Protein AF-A0A2W6U1U4-F1 (afdb_monomer)

Sequence (97 aa):
MRVPLSWLREYVDVPADASVDDVFEALVSVGFEEEEVIRPGDELTGPIVVGQVLSREPEEHSNGKTVNWCSVRVVPEGQQQTLTGEGIEPSGVQGIV

Mean predicted aligned error: 5.73 Å

Structure (mmCIF, N/CA/C/O backbone):
data_AF-A0A2W6U1U4-F1
#
_entry.id   AF-A0A2W6U1U4-F1
#
loop_
_atom_site.group_PDB
_atom_site.id
_atom_site.type_symbol
_atom_site.label_atom_id
_atom_site.label_alt_id
_atom_site.label_comp_id
_atom_site.label_asym_id
_atom_site.label_entity_id
_atom_site.label_seq_id
_atom_site.pdbx_PDB_ins_code
_atom_site.Cartn_x
_atom_site.Cartn_y
_atom_site.Cartn_z
_atom_site.occupancy
_atom_site.B_iso_or_equiv
_atom_site.auth_seq_id
_atom_site.auth_comp_id
_atom_site.auth_asym_id
_atom_site.auth_atom_id
_atom_site.pdbx_PDB_model_num
ATOM 1 N N . MET A 1 1 ? 14.242 13.949 -10.720 1.00 86.38 1 MET A N 1
ATOM 2 C CA . MET A 1 1 ? 12.766 13.827 -10.942 1.00 86.38 1 MET A CA 1
ATOM 3 C C . MET A 1 1 ? 12.365 12.385 -10.651 1.00 86.38 1 MET A C 1
ATOM 5 O O . MET A 1 1 ? 13.158 11.512 -10.957 1.00 86.38 1 MET A O 1
ATOM 9 N N . ARG A 1 2 ? 11.192 12.110 -10.060 1.00 90.50 2 ARG A N 1
ATOM 10 C CA . ARG A 1 2 ? 10.757 10.733 -9.739 1.00 90.50 2 ARG A CA 1
ATOM 11 C C . ARG A 1 2 ? 9.526 10.345 -10.552 1.00 90.50 2 ARG A C 1
ATOM 13 O O . ARG A 1 2 ? 8.615 11.157 -10.690 1.00 90.50 2 ARG A O 1
ATOM 20 N N . VAL A 1 3 ? 9.501 9.110 -11.049 1.00 90.88 3 VAL A N 1
ATOM 21 C CA . VAL A 1 3 ? 8.409 8.574 -11.867 1.00 90.88 3 VAL A CA 1
ATOM 22 C C . VAL A 1 3 ? 8.155 7.096 -11.534 1.00 90.88 3 VAL A C 1
ATOM 24 O O . VAL A 1 3 ? 9.114 6.330 -11.459 1.00 90.88 3 VAL A O 1
ATOM 27 N N . PRO A 1 4 ? 6.899 6.659 -11.313 1.00 92.31 4 PRO A N 1
ATOM 28 C CA . PRO A 1 4 ? 6.598 5.238 -11.155 1.00 92.31 4 PRO A CA 1
ATOM 29 C C . PRO A 1 4 ? 6.771 4.491 -12.480 1.00 92.31 4 PRO A C 1
ATOM 31 O O . PRO A 1 4 ? 6.226 4.908 -13.503 1.00 92.31 4 PRO A O 1
ATOM 34 N N . LEU A 1 5 ? 7.452 3.342 -12.459 1.00 90.12 5 LEU A N 1
ATOM 35 C CA . LEU A 1 5 ? 7.623 2.521 -13.662 1.00 90.12 5 LEU A CA 1
ATOM 36 C C . LEU A 1 5 ? 6.278 2.025 -14.223 1.00 90.12 5 LEU A C 1
ATOM 38 O O . LEU A 1 5 ? 6.115 1.940 -15.435 1.00 90.12 5 LEU A O 1
ATOM 42 N N . SER A 1 6 ? 5.297 1.734 -13.361 1.00 91.12 6 SER A N 1
ATOM 43 C CA . SER A 1 6 ? 3.943 1.364 -13.798 1.00 91.12 6 SER A CA 1
ATOM 44 C C . SER A 1 6 ? 3.275 2.476 -14.603 1.00 91.12 6 SER A C 1
ATOM 46 O O . SER A 1 6 ? 2.725 2.199 -15.658 1.00 91.12 6 SER A O 1
ATOM 48 N N . TRP A 1 7 ? 3.388 3.724 -14.144 1.00 93.62 7 TRP A N 1
ATOM 49 C CA . TRP A 1 7 ? 2.836 4.880 -14.845 1.00 93.62 7 TRP A CA 1
ATOM 50 C C . TRP A 1 7 ? 3.570 5.137 -16.161 1.00 93.62 7 TRP A C 1
ATOM 52 O O . TRP A 1 7 ? 2.929 5.371 -17.173 1.00 93.62 7 TRP A O 1
ATOM 62 N N . LEU A 1 8 ? 4.902 5.014 -16.198 1.00 92.69 8 LEU A N 1
ATOM 63 C CA . LEU A 1 8 ? 5.667 5.157 -17.443 1.00 92.69 8 LEU A CA 1
ATOM 64 C C . LEU A 1 8 ? 5.200 4.165 -18.526 1.00 92.69 8 LEU A C 1
ATOM 66 O O . LEU A 1 8 ? 5.032 4.555 -19.681 1.00 92.69 8 LEU A O 1
ATOM 70 N N . ARG A 1 9 ? 4.919 2.911 -18.143 1.00 94.00 9 ARG A N 1
ATOM 71 C CA . ARG A 1 9 ? 4.389 1.865 -19.040 1.00 94.00 9 ARG A CA 1
ATOM 72 C C . ARG A 1 9 ? 3.017 2.184 -19.637 1.00 94.00 9 ARG A C 1
ATOM 74 O O . ARG A 1 9 ? 2.645 1.573 -20.631 1.00 94.00 9 ARG A O 1
ATOM 81 N N . GLU A 1 10 ? 2.265 3.119 -19.060 1.00 95.44 10 GLU A N 1
ATOM 82 C CA . GLU A 1 10 ? 0.993 3.572 -19.636 1.00 95.44 10 GLU A CA 1
ATOM 83 C C . GLU A 1 10 ? 1.197 4.494 -20.851 1.00 95.44 10 GLU A C 1
ATOM 85 O O . GLU A 1 10 ? 0.274 4.662 -21.646 1.00 95.44 10 GLU A O 1
ATOM 90 N N . TYR A 1 11 ? 2.387 5.088 -21.012 1.00 95.31 11 TYR A N 1
ATOM 91 C CA . TYR A 1 11 ? 2.663 6.096 -22.044 1.00 95.31 11 TYR A CA 1
ATOM 92 C C . TYR A 1 11 ? 3.682 5.659 -23.094 1.00 95.31 11 TYR A C 1
ATOM 94 O O . TYR A 1 11 ? 3.686 6.217 -24.192 1.00 95.31 11 TYR A O 1
ATOM 102 N N . VAL A 1 12 ? 4.559 4.706 -22.774 1.00 94.25 12 VAL A N 1
ATOM 103 C CA . VAL A 1 12 ? 5.592 4.216 -23.692 1.00 94.25 12 VAL A CA 1
ATOM 104 C C . VAL A 1 12 ? 5.714 2.698 -23.628 1.00 94.25 12 VAL A C 1
ATOM 106 O O . VAL A 1 12 ? 5.537 2.089 -22.571 1.00 94.25 12 VAL A O 1
ATOM 109 N N . ASP A 1 13 ? 6.064 2.097 -24.763 1.00 93.19 13 ASP A N 1
ATOM 110 C CA . ASP A 1 13 ? 6.283 0.658 -24.878 1.00 93.19 13 ASP A CA 1
ATOM 111 C C . ASP A 1 13 ? 7.588 0.260 -24.171 1.00 93.19 13 ASP A C 1
ATOM 113 O O . ASP A 1 13 ? 8.680 0.339 -24.735 1.00 93.19 13 ASP A O 1
ATOM 117 N N . VAL A 1 14 ? 7.475 -0.174 -22.916 1.00 93.75 14 VAL A N 1
ATOM 118 C CA . VAL A 1 14 ? 8.567 -0.819 -22.173 1.00 93.75 14 VAL A CA 1
ATOM 119 C C . VAL A 1 14 ? 8.360 -2.335 -22.238 1.00 93.75 14 VAL A C 1
ATOM 121 O O . VAL A 1 14 ? 7.250 -2.789 -21.938 1.00 93.75 14 VAL A O 1
ATOM 124 N N . PRO A 1 15 ? 9.389 -3.139 -22.567 1.00 92.75 15 PRO A N 1
ATOM 125 C CA . PRO A 1 15 ? 9.279 -4.595 -22.526 1.00 92.75 15 PRO A CA 1
ATOM 126 C C . PRO A 1 15 ? 8.752 -5.097 -21.172 1.00 92.75 15 PRO A C 1
ATOM 128 O O . PRO A 1 15 ? 9.080 -4.556 -20.112 1.00 92.75 15 PRO A O 1
ATOM 131 N N . ALA A 1 16 ? 7.904 -6.129 -21.201 1.00 89.12 16 ALA A N 1
ATOM 132 C CA . ALA A 1 16 ? 7.235 -6.640 -20.001 1.00 89.12 16 ALA A CA 1
ATOM 133 C C . ALA A 1 16 ? 8.215 -7.260 -18.989 1.00 89.12 16 ALA A C 1
ATOM 135 O O . ALA A 1 16 ? 7.961 -7.240 -17.786 1.00 89.12 16 ALA A O 1
ATOM 136 N N . ASP A 1 17 ? 9.324 -7.794 -19.488 1.00 92.00 17 ASP A N 1
ATOM 137 C CA . ASP A 1 17 ? 10.420 -8.408 -18.747 1.00 92.00 17 ASP A CA 1
ATOM 138 C C . ASP A 1 17 ? 11.552 -7.431 -18.400 1.00 92.00 17 ASP A C 1
ATOM 140 O O . ASP 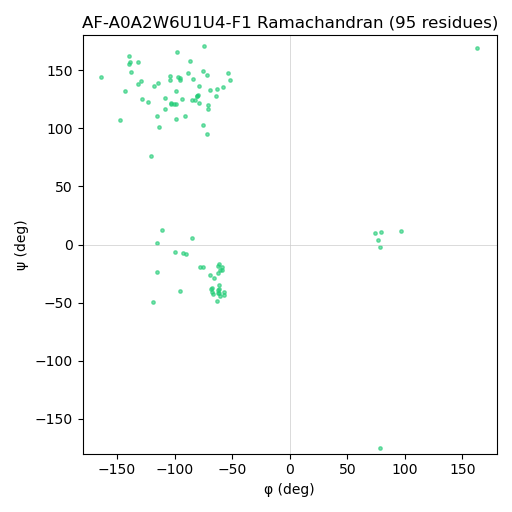A 1 17 ? 12.433 -7.797 -17.625 1.00 92.00 17 ASP A O 1
ATOM 144 N N . ALA A 1 18 ? 11.513 -6.192 -18.907 1.00 93.31 18 ALA A N 1
ATOM 145 C CA . ALA A 1 18 ? 12.511 -5.186 -18.562 1.00 93.31 18 ALA A CA 1
ATOM 146 C C . ALA A 1 18 ? 12.449 -4.848 -17.067 1.00 93.31 18 ALA A C 1
ATOM 148 O O . ALA A 1 18 ? 11.395 -4.494 -16.511 1.00 93.31 18 ALA A O 1
ATOM 149 N N . SER A 1 19 ? 13.610 -4.937 -16.428 1.00 90.50 19 SER A N 1
ATOM 150 C CA . SER A 1 19 ? 13.835 -4.515 -15.056 1.00 90.50 19 SER A CA 1
ATOM 151 C C . SER A 1 19 ? 13.889 -2.986 -14.950 1.00 90.50 19 SER A C 1
ATOM 153 O O . SER A 1 19 ? 13.905 -2.261 -15.945 1.00 90.50 19 SER A O 1
ATOM 155 N N . VAL A 1 20 ? 13.897 -2.472 -13.715 1.00 90.50 20 VAL A N 1
ATOM 156 C CA . VAL A 1 20 ? 14.103 -1.032 -13.478 1.00 90.50 20 VAL A CA 1
ATOM 157 C C . VAL A 1 20 ? 15.478 -0.597 -13.990 1.00 90.50 20 VAL A C 1
ATOM 159 O O . VAL A 1 20 ? 15.581 0.478 -14.574 1.00 90.50 20 VAL A O 1
ATOM 162 N N . ASP A 1 21 ? 16.491 -1.446 -13.818 1.00 90.12 21 ASP A N 1
ATOM 163 C CA . ASP A 1 21 ? 17.877 -1.141 -14.172 1.00 90.12 21 ASP A CA 1
ATOM 164 C C . ASP A 1 21 ? 18.044 -1.042 -15.701 1.00 90.12 21 ASP A C 1
ATOM 166 O O . ASP A 1 21 ? 18.689 -0.115 -16.182 1.00 90.12 21 ASP A O 1
ATOM 170 N N . ASP A 1 22 ? 17.355 -1.896 -16.473 1.00 92.88 22 ASP A N 1
ATOM 171 C CA . ASP A 1 22 ? 17.342 -1.825 -17.948 1.00 92.88 22 ASP A CA 1
ATOM 172 C C . ASP A 1 22 ? 16.750 -0.497 -18.455 1.00 92.88 22 ASP A C 1
ATOM 174 O O . ASP A 1 22 ? 17.244 0.121 -19.402 1.00 92.88 22 ASP A O 1
ATOM 178 N N . VAL A 1 23 ? 15.667 -0.034 -17.818 1.00 92.50 23 VAL A N 1
ATOM 179 C CA . VAL A 1 23 ? 15.030 1.250 -18.158 1.00 92.50 23 VAL A CA 1
ATOM 180 C C . VAL A 1 23 ? 15.946 2.417 -17.796 1.00 92.50 23 VAL A C 1
ATOM 182 O O . VAL A 1 23 ? 16.010 3.406 -18.527 1.00 92.50 23 VAL A O 1
ATOM 185 N N . PHE A 1 24 ? 16.667 2.298 -16.685 1.00 91.75 24 PHE A N 1
ATOM 186 C CA . PHE A 1 24 ? 17.644 3.282 -16.243 1.00 91.75 24 PHE A CA 1
ATOM 187 C C . PHE A 1 24 ? 18.797 3.417 -17.237 1.00 91.75 24 PHE A C 1
ATOM 189 O O . PHE A 1 24 ? 19.075 4.527 -17.690 1.00 91.75 24 PHE A O 1
ATOM 196 N N . GLU A 1 25 ? 19.388 2.300 -17.666 1.00 93.06 25 GLU A N 1
ATOM 197 C CA . GLU A 1 25 ? 20.458 2.288 -18.667 1.00 93.06 25 GLU A CA 1
ATOM 198 C C . GLU A 1 25 ? 20.012 2.968 -19.973 1.00 93.06 25 GLU A C 1
ATOM 200 O O . GLU A 1 25 ? 20.729 3.806 -20.529 1.00 93.06 25 GLU A O 1
ATOM 205 N N . ALA A 1 26 ? 18.787 2.685 -20.431 1.00 93.50 26 ALA A N 1
ATOM 206 C CA . ALA A 1 26 ? 18.223 3.314 -21.622 1.00 93.50 26 ALA A CA 1
ATOM 207 C C . ALA A 1 26 ? 18.066 4.839 -21.470 1.00 93.50 26 ALA A C 1
ATOM 209 O O . ALA A 1 26 ? 18.395 5.587 -22.394 1.00 93.50 26 ALA A O 1
ATOM 210 N N . LEU A 1 27 ? 17.604 5.318 -20.312 1.00 92.88 27 LEU A N 1
ATOM 211 C CA . LEU A 1 27 ? 17.460 6.748 -20.021 1.00 92.88 27 LEU A CA 1
ATOM 212 C C . LEU A 1 27 ? 18.821 7.462 -19.943 1.00 92.88 27 LEU A C 1
ATOM 214 O O . LEU A 1 27 ? 18.990 8.528 -20.545 1.00 92.88 27 LEU A O 1
ATOM 218 N N . VAL A 1 28 ? 19.810 6.844 -19.295 1.00 94.31 28 VAL A N 1
ATOM 219 C CA . VAL A 1 28 ? 21.188 7.358 -19.215 1.00 94.31 28 VAL A CA 1
ATOM 220 C C . VAL A 1 28 ? 21.823 7.448 -20.600 1.00 94.31 28 VAL A C 1
ATOM 222 O O . VAL A 1 28 ? 22.465 8.452 -20.914 1.00 94.31 28 VAL A O 1
ATOM 225 N N . SER A 1 29 ? 21.577 6.465 -21.474 1.00 95.38 29 SER A N 1
ATOM 226 C CA . SER A 1 29 ? 22.120 6.449 -22.841 1.00 95.38 29 SER A CA 1
ATOM 227 C C . SER A 1 29 ? 21.714 7.663 -23.692 1.00 95.38 29 SER A C 1
ATOM 229 O O . SER A 1 29 ? 22.416 8.012 -24.643 1.00 95.38 29 SER A O 1
ATOM 231 N N . VAL A 1 30 ? 20.613 8.337 -23.336 1.00 95.75 30 VAL A N 1
ATOM 232 C CA . VAL A 1 30 ? 20.111 9.540 -24.020 1.00 95.75 30 VAL A CA 1
ATOM 233 C C . VAL A 1 30 ? 20.245 10.819 -23.180 1.00 95.75 30 VAL A C 1
ATOM 235 O O . VAL A 1 30 ? 19.711 11.860 -23.559 1.00 95.75 30 VAL A O 1
ATOM 238 N N . GLY A 1 31 ? 20.997 10.768 -22.075 1.00 95.38 31 GLY A N 1
ATOM 239 C CA . GLY A 1 31 ? 21.389 11.938 -21.283 1.00 95.38 31 GLY A CA 1
ATOM 240 C C . GLY A 1 31 ? 20.519 12.243 -20.061 1.00 95.38 31 GLY A C 1
ATOM 241 O O . GLY A 1 31 ? 20.663 13.323 -19.490 1.00 95.38 31 GLY A O 1
ATOM 242 N N . PHE A 1 32 ? 19.630 11.335 -19.645 1.00 93.06 32 PHE A N 1
ATOM 243 C CA . PHE A 1 32 ? 18.936 11.453 -18.359 1.00 93.06 32 PHE A CA 1
ATOM 244 C C . PHE A 1 32 ? 19.734 10.737 -17.272 1.00 93.06 32 PHE A C 1
ATOM 246 O O . PHE A 1 32 ? 19.824 9.515 -17.270 1.00 93.06 32 PHE A O 1
ATOM 253 N N . GLU A 1 33 ? 20.310 11.500 -16.348 1.00 88.88 33 GLU A N 1
ATOM 254 C CA . GLU A 1 33 ? 21.123 10.951 -15.262 1.00 88.88 33 GLU A CA 1
ATOM 255 C C . GLU A 1 33 ? 20.284 10.213 -14.212 1.00 88.88 33 GLU A C 1
ATOM 257 O O 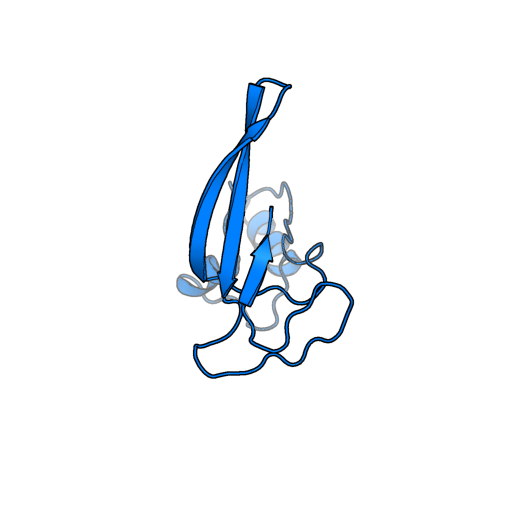. GLU A 1 33 ? 19.151 10.593 -13.896 1.00 88.88 33 GLU A O 1
ATOM 262 N N . GLU A 1 34 ? 20.882 9.164 -13.653 1.00 80.88 34 GLU A N 1
ATOM 263 C CA . GLU A 1 34 ? 20.330 8.415 -12.537 1.00 80.88 34 GLU A CA 1
ATOM 264 C C . GLU A 1 34 ? 20.647 9.048 -11.180 1.00 80.88 34 GLU A C 1
ATOM 266 O O . GLU A 1 34 ? 21.758 9.511 -10.935 1.00 80.88 34 GLU A O 1
ATOM 271 N N . GLU A 1 35 ? 19.679 8.996 -10.264 1.00 85.38 35 GLU A N 1
ATOM 272 C CA . GLU A 1 35 ? 19.898 9.355 -8.857 1.00 85.38 35 GLU A CA 1
ATOM 273 C C . GLU A 1 35 ? 19.632 8.169 -7.920 1.00 85.38 35 GLU A C 1
ATOM 275 O O . GLU A 1 35 ? 20.445 7.875 -7.049 1.00 85.38 35 GLU A O 1
ATOM 280 N N . GLU A 1 36 ? 18.486 7.492 -8.063 1.00 90.31 36 GLU A N 1
ATOM 281 C CA . GLU A 1 36 ? 18.054 6.468 -7.106 1.00 90.31 36 GLU A CA 1
ATOM 282 C C . GLU A 1 36 ? 16.938 5.580 -7.679 1.00 90.31 36 GLU A C 1
ATOM 284 O O . GLU A 1 36 ? 16.021 6.069 -8.347 1.00 90.31 36 GLU A O 1
ATOM 289 N N . VAL A 1 37 ? 16.963 4.288 -7.331 1.00 90.12 37 VAL A N 1
ATOM 290 C CA . VAL A 1 37 ? 15.828 3.367 -7.489 1.00 90.12 37 VAL A CA 1
ATOM 291 C C . VAL A 1 37 ? 15.178 3.143 -6.128 1.00 90.12 37 VAL A C 1
ATOM 293 O O . VAL A 1 37 ? 15.812 2.651 -5.199 1.00 90.12 37 VAL A O 1
ATOM 296 N N . ILE A 1 38 ? 13.888 3.461 -6.022 1.00 90.62 38 ILE A N 1
ATOM 297 C CA . ILE A 1 38 ? 13.130 3.344 -4.773 1.00 90.62 38 ILE A CA 1
ATOM 298 C C . ILE A 1 38 ? 12.166 2.168 -4.893 1.00 90.62 38 ILE A C 1
ATOM 300 O O . ILE A 1 38 ? 11.348 2.126 -5.815 1.00 90.62 38 ILE A O 1
ATOM 304 N N . ARG A 1 39 ? 12.230 1.238 -3.936 1.00 90.44 39 ARG A N 1
ATOM 305 C CA . ARG A 1 39 ? 11.370 0.046 -3.864 1.00 90.44 39 ARG A CA 1
ATOM 306 C C . ARG A 1 39 ? 10.573 0.043 -2.553 1.00 90.44 39 ARG A C 1
ATOM 308 O O . ARG A 1 39 ? 10.899 -0.706 -1.639 1.00 90.44 39 ARG A O 1
ATOM 315 N N . PRO A 1 40 ? 9.511 0.866 -2.432 1.00 88.38 40 PRO A N 1
ATOM 316 C CA . PRO A 1 40 ? 8.798 1.036 -1.162 1.00 88.38 40 PRO A CA 1
ATOM 317 C C . PRO A 1 40 ? 8.171 -0.252 -0.616 1.00 88.38 40 PRO A C 1
ATOM 319 O O . PRO A 1 40 ? 7.865 -0.328 0.566 1.00 88.38 40 PRO A O 1
ATOM 322 N N . GLY A 1 41 ? 7.936 -1.244 -1.482 1.00 89.12 41 GLY A N 1
ATOM 323 C CA . GLY A 1 41 ? 7.341 -2.523 -1.105 1.00 89.12 41 GLY A CA 1
ATOM 324 C C . GLY A 1 41 ? 8.304 -3.499 -0.430 1.00 89.12 41 GLY A C 1
ATOM 325 O O . GLY A 1 41 ? 7.829 -4.406 0.242 1.00 89.12 41 GLY A O 1
ATOM 326 N N . ASP A 1 42 ? 9.620 -3.324 -0.571 1.00 91.94 42 ASP A N 1
ATOM 327 C CA . ASP A 1 42 ? 10.603 -4.316 -0.106 1.00 91.94 42 ASP A CA 1
ATOM 328 C C . ASP A 1 42 ? 10.663 -4.401 1.428 1.00 91.94 42 ASP A C 1
ATOM 330 O O . ASP A 1 42 ? 10.986 -5.445 1.992 1.00 91.94 42 ASP A O 1
ATOM 334 N N . GLU A 1 43 ? 10.308 -3.312 2.112 1.00 92.12 43 GLU A N 1
ATOM 335 C CA . GLU A 1 43 ? 10.260 -3.236 3.577 1.00 92.12 43 GLU A CA 1
ATOM 336 C C . GLU A 1 43 ? 8.885 -3.622 4.152 1.00 92.12 43 GLU A C 1
ATOM 338 O O . GLU A 1 43 ? 8.722 -3.750 5.369 1.00 92.12 43 GLU A O 1
ATOM 343 N N . LEU A 1 44 ? 7.876 -3.814 3.297 1.00 93.81 44 LEU A N 1
ATOM 344 C CA . LEU A 1 44 ? 6.525 -4.153 3.725 1.00 93.81 44 LEU A CA 1
ATOM 345 C C . LEU A 1 44 ? 6.434 -5.638 4.081 1.00 93.81 44 LEU A C 1
ATOM 347 O O . LEU A 1 44 ? 6.681 -6.518 3.258 1.00 93.81 44 LEU A O 1
ATOM 351 N N . THR A 1 45 ? 6.037 -5.926 5.320 1.00 90.88 45 THR A N 1
ATOM 352 C CA . THR A 1 45 ? 5.938 -7.294 5.842 1.00 90.88 45 THR A CA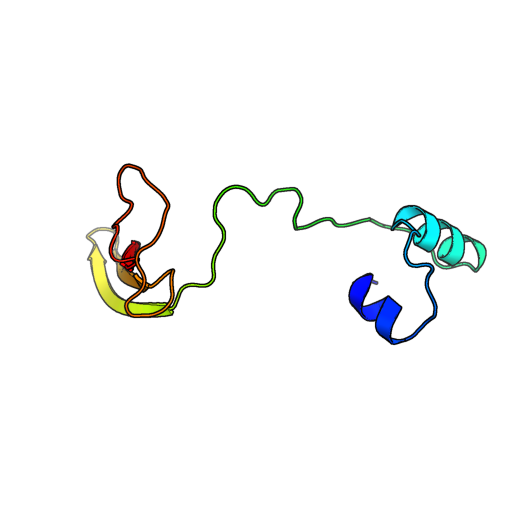 1
ATOM 353 C C . THR A 1 45 ? 4.603 -7.542 6.537 1.00 90.88 45 THR A C 1
ATOM 355 O O . THR A 1 45 ? 3.937 -6.621 7.008 1.00 90.88 45 THR A O 1
ATOM 358 N N . GLY A 1 46 ? 4.217 -8.817 6.611 1.00 87.50 46 GLY A N 1
ATOM 359 C CA . GLY A 1 46 ? 2.976 -9.245 7.251 1.00 87.50 46 GLY A CA 1
ATOM 360 C C . GLY A 1 46 ? 1.721 -9.038 6.391 1.00 87.50 46 GLY A C 1
ATOM 361 O O . GLY A 1 46 ? 1.802 -8.678 5.215 1.00 87.50 46 GLY A O 1
ATOM 362 N N . PRO A 1 47 ? 0.537 -9.322 6.957 1.00 85.00 47 PRO A N 1
ATOM 363 C CA . PRO A 1 47 ? -0.732 -9.118 6.277 1.00 85.00 47 PRO A CA 1
ATOM 364 C C . PRO A 1 47 ? -1.079 -7.626 6.251 1.00 85.00 47 PRO A C 1
ATOM 366 O O . PRO A 1 47 ? -1.529 -7.060 7.245 1.00 85.00 47 PRO A O 1
ATOM 369 N N . ILE A 1 48 ? -0.873 -6.993 5.098 1.00 89.62 48 ILE A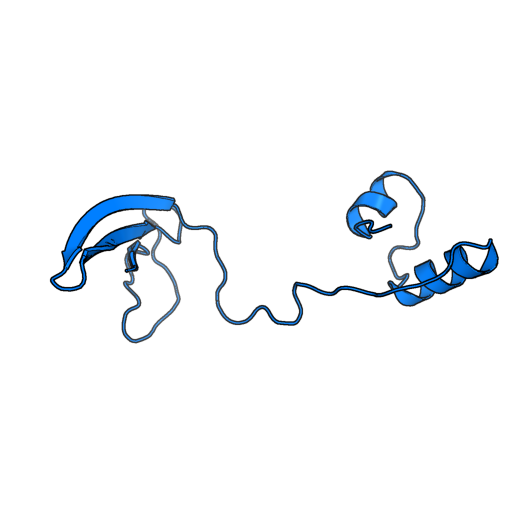 N 1
ATOM 370 C CA . ILE A 1 48 ? -1.220 -5.588 4.875 1.00 89.62 48 ILE A CA 1
ATOM 371 C C . ILE A 1 48 ? -2.532 -5.534 4.110 1.00 89.62 48 ILE A C 1
ATOM 373 O O . ILE A 1 48 ? -2.657 -6.063 3.006 1.00 89.62 48 ILE A O 1
ATOM 377 N N . VAL A 1 49 ? -3.516 -4.883 4.716 1.00 91.38 49 VAL A N 1
ATOM 378 C CA . VAL A 1 49 ? -4.869 -4.764 4.181 1.00 91.38 49 VAL A CA 1
ATOM 379 C C . VAL A 1 49 ? -5.389 -3.352 4.393 1.00 91.38 49 VAL A C 1
ATOM 381 O O . VAL A 1 49 ? -4.932 -2.622 5.273 1.00 91.38 49 VAL A O 1
ATOM 384 N N . VAL A 1 50 ? -6.364 -2.961 3.580 1.00 93.44 50 VAL A N 1
ATOM 385 C CA . VAL A 1 50 ? -7.080 -1.700 3.773 1.00 93.44 50 VAL A CA 1
ATOM 386 C C . VAL A 1 50 ? -8.131 -1.898 4.862 1.00 93.44 50 VAL A C 1
ATOM 388 O O . VAL A 1 50 ? -8.931 -2.830 4.793 1.00 93.44 50 VAL A O 1
ATOM 391 N N . GLY A 1 51 ? -8.131 -1.012 5.859 1.00 94.06 51 GLY A N 1
ATOM 392 C CA . GLY A 1 51 ? -9.090 -1.024 6.959 1.00 94.06 51 GLY A CA 1
ATOM 393 C C . GLY A 1 51 ? -10.166 0.056 6.833 1.00 94.06 51 GLY A C 1
ATOM 394 O O . GLY A 1 51 ? -9.893 1.171 6.391 1.00 94.06 51 GLY A O 1
ATOM 395 N N . GLN A 1 52 ? -11.384 -0.254 7.274 1.00 96.25 52 GLN A N 1
ATOM 396 C CA . GLN A 1 52 ? -12.469 0.709 7.458 1.00 96.25 52 GLN A CA 1
ATOM 397 C C . GLN A 1 52 ? -12.625 1.033 8.946 1.00 96.25 52 GLN A C 1
ATOM 399 O O . GLN A 1 52 ? -12.926 0.149 9.748 1.00 96.25 52 GLN A O 1
ATOM 404 N N . VAL A 1 53 ? -12.480 2.307 9.313 1.00 97.19 53 VAL A N 1
ATOM 405 C CA . VAL A 1 53 ? -12.744 2.774 10.681 1.00 97.19 53 VAL A CA 1
ATOM 406 C C . VAL A 1 53 ? -14.251 2.737 10.947 1.00 97.19 53 VAL A C 1
ATOM 408 O O . VAL A 1 53 ? -15.021 3.388 10.243 1.00 97.19 53 VAL A O 1
ATOM 411 N N . LEU A 1 54 ? -14.665 1.966 11.952 1.00 97.25 54 LEU A N 1
ATOM 412 C CA . LEU A 1 54 ? -16.058 1.835 12.387 1.00 97.25 54 LEU A CA 1
ATOM 413 C C . LEU A 1 54 ? -16.383 2.773 13.549 1.00 97.25 54 LEU A C 1
ATOM 415 O O . LEU A 1 54 ? -17.456 3.369 13.580 1.00 97.25 54 LEU A O 1
ATOM 419 N N . SER A 1 55 ? -15.451 2.914 14.492 1.00 97.88 55 SER A N 1
ATOM 420 C CA . SER A 1 55 ? -15.557 3.842 15.617 1.00 97.88 55 SER A CA 1
ATOM 421 C C . SER A 1 55 ? -14.217 4.510 15.896 1.00 97.88 55 SER A C 1
ATOM 423 O O . SER A 1 55 ? -13.160 3.982 15.542 1.00 97.88 55 SER A O 1
ATOM 425 N N . ARG A 1 56 ? -14.288 5.691 16.513 1.00 97.88 56 ARG A N 1
ATOM 426 C CA . ARG A 1 56 ? -13.147 6.490 16.955 1.00 97.88 56 ARG A CA 1
ATOM 427 C C . ARG A 1 56 ? -13.550 7.238 18.221 1.00 97.88 56 ARG A C 1
ATOM 429 O O . ARG A 1 56 ? -14.321 8.195 18.148 1.00 97.88 56 ARG A O 1
ATOM 436 N N . GLU A 1 57 ? -13.021 6.810 19.355 1.00 97.94 57 GLU A N 1
ATOM 437 C CA . GLU A 1 57 ? -13.366 7.333 20.676 1.00 97.94 57 GLU A CA 1
ATOM 438 C C . GLU A 1 57 ? -12.140 8.016 21.305 1.00 97.94 57 GLU A C 1
ATOM 440 O O . GLU A 1 57 ? -11.152 7.343 21.606 1.00 97.94 57 GLU A O 1
ATOM 445 N N . PRO A 1 58 ? -12.147 9.355 21.451 1.00 97.50 58 PRO A N 1
ATOM 446 C CA . PRO A 1 58 ? -11.026 10.083 22.034 1.00 97.50 58 PRO A CA 1
ATOM 447 C C . PRO A 1 58 ? -11.022 9.998 23.569 1.00 97.50 58 PRO A C 1
ATOM 449 O O . PRO A 1 58 ? -12.047 10.229 24.207 1.00 97.50 58 PRO A O 1
ATOM 452 N N . GLU A 1 59 ? -9.849 9.768 24.159 1.00 97.19 59 GLU A N 1
ATOM 453 C CA . GLU A 1 59 ? -9.616 9.781 25.608 1.00 97.19 59 GLU A CA 1
ATOM 454 C C . GLU A 1 59 ? -8.428 10.691 25.952 1.00 97.19 59 GLU A C 1
ATOM 456 O O . GLU A 1 59 ? -7.330 10.531 25.413 1.00 97.19 59 GLU A O 1
ATOM 461 N N . GLU A 1 60 ? -8.639 11.667 26.840 1.00 97.44 60 GLU A N 1
ATOM 462 C CA . GLU A 1 60 ? -7.566 12.526 27.350 1.00 97.44 60 GLU A CA 1
ATOM 463 C C . GLU A 1 60 ? -6.845 11.863 28.526 1.00 97.44 60 GLU A C 1
ATOM 465 O O . GLU A 1 60 ? -7.451 11.535 29.546 1.00 97.44 60 GLU A O 1
ATOM 470 N N . HIS A 1 61 ? -5.525 11.720 28.412 1.00 95.44 61 HIS A N 1
ATOM 471 C CA . HIS A 1 61 ? -4.691 11.173 29.477 1.00 95.44 61 HIS A CA 1
ATOM 472 C C . HIS A 1 61 ? -4.014 12.267 30.310 1.00 95.44 61 HIS A C 1
ATOM 474 O O . HIS A 1 61 ? -3.890 13.424 29.911 1.00 95.44 61 HIS A O 1
ATOM 480 N N . SER A 1 62 ? -3.489 11.876 31.473 1.00 95.12 62 SER A N 1
ATOM 481 C CA . SER A 1 62 ? -2.827 12.770 32.439 1.00 95.12 62 SER A CA 1
ATOM 482 C C . SER A 1 62 ? -1.613 13.532 31.889 1.00 95.12 62 SER A C 1
ATOM 484 O O . SER A 1 62 ? -1.220 14.5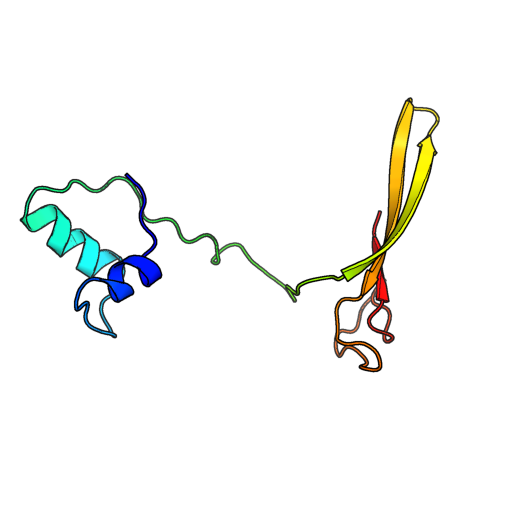47 32.458 1.00 95.12 62 SER A O 1
ATOM 486 N N . ASN A 1 63 ? -1.023 13.073 30.782 1.00 94.75 63 ASN A N 1
ATOM 487 C CA . ASN A 1 63 ? 0.062 13.754 30.072 1.00 94.75 63 ASN A CA 1
ATOM 488 C C . ASN A 1 63 ? -0.429 14.824 29.073 1.00 94.75 63 ASN A C 1
ATOM 490 O O . ASN A 1 63 ? 0.383 15.365 28.323 1.00 94.75 63 ASN A O 1
ATOM 494 N N . GLY A 1 64 ? -1.737 15.097 29.030 1.00 95.12 64 GLY A N 1
ATOM 495 C CA . GLY A 1 64 ? -2.362 16.056 28.120 1.00 95.12 64 GLY A CA 1
ATOM 496 C C . GLY A 1 64 ? -2.457 15.581 26.669 1.00 95.12 64 GLY A C 1
ATOM 497 O O . GLY A 1 64 ? -2.770 16.385 25.794 1.00 95.12 64 GLY A O 1
ATOM 498 N N . LYS A 1 65 ? -2.164 14.305 26.383 1.00 96.62 65 LYS A N 1
ATOM 499 C CA . LYS A 1 65 ? -2.328 13.718 25.048 1.00 96.62 65 LYS A CA 1
ATOM 500 C C . LYS A 1 65 ? -3.676 13.014 24.941 1.00 96.62 65 LYS A C 1
ATOM 502 O O . LYS A 1 65 ? -4.098 12.330 25.872 1.00 96.62 65 LYS A O 1
ATOM 507 N N . THR A 1 66 ? -4.300 13.138 23.775 1.00 96.81 66 THR A N 1
ATOM 508 C CA . THR A 1 66 ? -5.505 12.388 23.417 1.00 96.81 66 THR A CA 1
ATOM 509 C C . THR A 1 66 ? -5.129 11.122 22.657 1.00 96.81 66 THR A C 1
ATOM 511 O O . THR A 1 66 ? -4.457 11.199 21.625 1.00 96.81 66 THR A O 1
ATOM 514 N N . VAL A 1 67 ? -5.584 9.972 23.142 1.00 96.56 67 VAL A N 1
ATOM 515 C CA . VAL A 1 67 ? -5.528 8.687 22.430 1.00 96.56 67 VAL 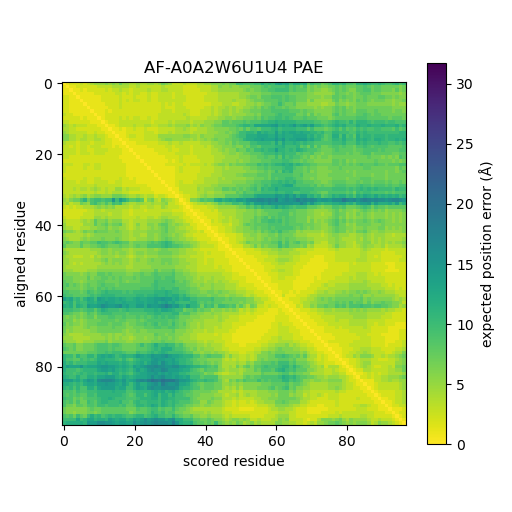A CA 1
ATOM 516 C C . VAL A 1 67 ? -6.874 8.448 21.750 1.00 96.56 67 VAL A C 1
ATOM 518 O O . VAL A 1 67 ? -7.902 8.874 22.268 1.00 96.56 67 VAL A O 1
ATOM 521 N N . ASN A 1 68 ? -6.884 7.835 20.563 1.00 97.00 68 ASN A N 1
ATOM 522 C CA . ASN A 1 68 ? -8.124 7.520 19.852 1.00 97.00 68 ASN A CA 1
ATOM 523 C C . ASN A 1 68 ? -8.290 6.008 19.781 1.00 97.00 68 ASN A C 1
ATOM 525 O O . ASN A 1 68 ? -7.724 5.364 18.905 1.00 97.00 68 ASN A O 1
ATOM 529 N N . TRP A 1 69 ? -9.135 5.462 20.641 1.00 96.44 69 TRP A N 1
ATOM 530 C CA . TRP A 1 69 ? -9.496 4.055 20.574 1.00 96.44 69 TRP A CA 1
ATOM 531 C C . TRP A 1 69 ? -10.382 3.830 19.349 1.00 96.44 69 TRP A C 1
ATOM 533 O O . TRP A 1 69 ? -11.467 4.405 19.230 1.00 96.44 69 TRP A O 1
ATOM 543 N N . CYS A 1 70 ? -9.898 3.037 18.399 1.00 97.50 70 CYS A N 1
ATOM 544 C CA . CYS A 1 70 ? -10.551 2.804 17.119 1.00 97.50 70 CYS A CA 1
ATOM 545 C C . CYS A 1 70 ? -10.929 1.332 16.960 1.00 97.50 70 CYS A C 1
ATOM 547 O O . CYS A 1 70 ? -10.119 0.442 17.207 1.00 97.50 70 CYS A O 1
ATOM 549 N N . SER A 1 71 ? -12.140 1.068 16.470 1.00 96.50 71 SER A N 1
ATOM 550 C CA . SER A 1 71 ? -12.506 -0.252 15.941 1.00 96.50 71 SER A CA 1
ATOM 551 C C . SER A 1 71 ? -12.398 -0.224 14.423 1.00 96.50 71 SER A C 1
ATOM 553 O O . SER A 1 71 ? -13.063 0.585 13.774 1.00 96.50 71 SER A O 1
ATOM 555 N N . VAL A 1 72 ? -11.567 -1.090 13.844 1.00 96.38 72 VAL A N 1
ATOM 556 C CA . VAL A 1 72 ? -11.255 -1.095 12.410 1.00 96.38 72 VAL A CA 1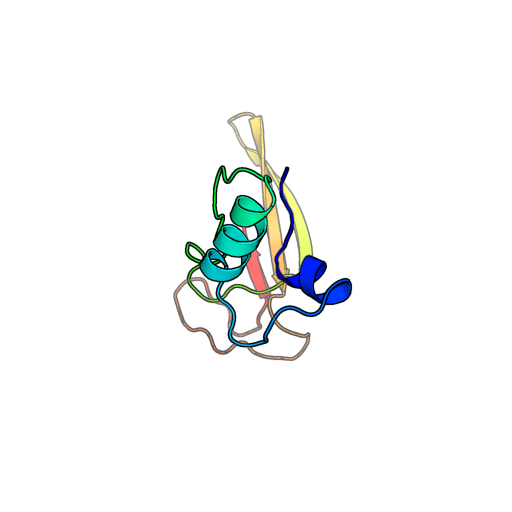
ATOM 557 C C . VAL A 1 72 ? -11.575 -2.452 11.805 1.00 96.38 72 VAL A C 1
ATOM 559 O O . VAL A 1 72 ? -11.037 -3.479 12.208 1.00 96.38 72 VAL A O 1
ATOM 562 N N . ARG A 1 73 ? -12.439 -2.459 10.796 1.00 96.00 73 ARG A N 1
ATOM 563 C CA . ARG A 1 73 ? -12.728 -3.647 9.997 1.00 96.00 73 ARG A CA 1
ATOM 564 C C . ARG A 1 73 ? -11.637 -3.846 8.950 1.00 96.00 73 ARG A C 1
ATOM 566 O O . ARG A 1 73 ? -11.372 -2.928 8.184 1.00 96.00 73 ARG A O 1
ATOM 573 N N . VAL A 1 74 ? -11.059 -5.041 8.887 1.00 94.44 74 VAL A N 1
ATOM 574 C CA . VAL A 1 74 ? -9.914 -5.384 8.018 1.00 94.44 74 VAL A CA 1
ATOM 575 C C . VAL A 1 74 ? -10.235 -6.435 6.945 1.00 94.44 74 VAL A C 1
ATOM 577 O O . VAL A 1 74 ? -9.369 -6.826 6.169 1.00 94.44 74 VAL A O 1
ATOM 580 N N . VAL A 1 75 ? -11.487 -6.891 6.892 1.00 94.00 75 VAL A N 1
ATOM 581 C CA . VAL A 1 75 ? -12.043 -7.804 5.878 1.00 94.00 75 VAL A CA 1
ATOM 582 C C . VAL A 1 75 ? -13.458 -7.351 5.504 1.00 94.00 75 VAL A C 1
ATOM 584 O O . VAL A 1 75 ? -14.060 -6.584 6.256 1.00 94.00 75 VAL A O 1
ATOM 587 N N . PRO A 1 76 ? -14.032 -7.789 4.372 1.00 93.62 76 PRO A N 1
ATOM 588 C CA . PRO A 1 76 ? -15.410 -7.454 4.023 1.00 93.62 76 PRO A CA 1
ATOM 589 C C . PRO A 1 76 ? -16.413 -7.814 5.129 1.00 93.62 76 PRO A C 1
ATOM 591 O O . PRO A 1 76 ? -16.243 -8.788 5.860 1.00 93.62 76 PRO A O 1
ATOM 594 N N . GLU A 1 77 ? -17.485 -7.031 5.248 1.00 91.69 77 GLU A N 1
ATOM 595 C CA . GLU A 1 77 ? -18.524 -7.28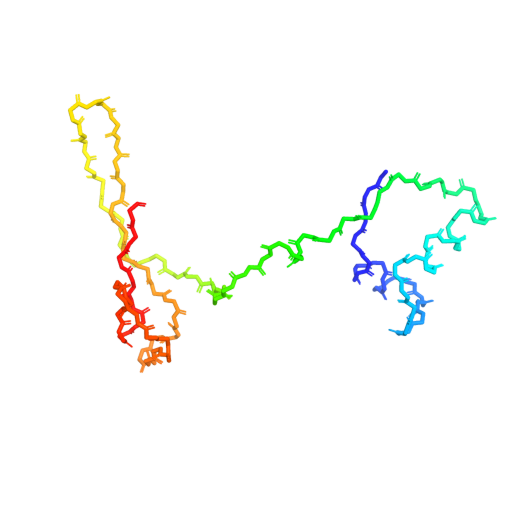2 6.248 1.00 91.69 77 GLU A CA 1
ATOM 596 C C . GLU A 1 77 ? -19.139 -8.681 6.089 1.00 91.69 77 GLU A C 1
ATOM 598 O O . GLU A 1 77 ? -19.433 -9.130 4.981 1.00 91.69 77 GLU A O 1
ATOM 603 N N . GLY A 1 78 ? -19.308 -9.384 7.211 1.00 87.25 78 GLY A N 1
ATOM 604 C CA . GLY A 1 78 ? -19.806 -10.760 7.232 1.00 87.25 78 GLY A CA 1
ATOM 605 C C . GLY A 1 78 ? -18.764 -11.823 6.869 1.00 87.25 78 GLY A C 1
ATOM 606 O O . GLY A 1 78 ? -19.087 -13.008 6.927 1.00 87.25 78 GLY A O 1
ATOM 607 N N . GLN A 1 79 ? -17.528 -11.441 6.531 1.00 90.94 79 GLN A N 1
ATOM 608 C CA . GLN A 1 79 ? -16.428 -12.386 6.354 1.00 90.94 79 GLN A CA 1
ATOM 609 C C . GLN A 1 79 ? -15.603 -12.516 7.630 1.00 90.94 79 GLN A C 1
ATOM 611 O O . GLN A 1 79 ? -15.370 -11.545 8.345 1.00 90.94 79 GLN A O 1
ATOM 616 N N . GLN A 1 80 ? -15.146 -13.736 7.898 1.00 87.81 80 GLN A N 1
ATOM 617 C CA . GLN A 1 80 ? -14.137 -13.987 8.916 1.00 87.81 80 GLN A CA 1
ATOM 618 C C . GLN A 1 80 ? -12.754 -13.864 8.298 1.00 87.81 80 GLN A C 1
ATOM 620 O O . GLN A 1 80 ? -12.546 -14.191 7.127 1.00 87.81 80 GLN A O 1
ATOM 625 N N . GLN A 1 81 ? -11.804 -13.411 9.102 1.00 88.69 81 GLN A N 1
ATOM 626 C CA . GLN A 1 81 ? -10.414 -13.387 8.684 1.00 88.69 81 GLN A CA 1
ATOM 627 C C . GLN A 1 81 ? -9.711 -14.720 8.977 1.00 88.69 81 GLN A C 1
ATOM 629 O O . GLN A 1 81 ? -10.137 -15.484 9.841 1.00 88.69 81 GLN A O 1
ATOM 634 N N . THR A 1 82 ? -8.616 -14.990 8.266 1.00 87.75 82 THR A N 1
ATOM 635 C CA . THR A 1 82 ? -7.860 -16.246 8.393 1.00 87.75 82 THR A CA 1
ATOM 636 C C . THR A 1 82 ? -6.612 -16.134 9.264 1.00 87.75 82 THR A C 1
ATOM 638 O O . THR A 1 82 ? -5.954 -17.149 9.488 1.00 87.75 82 THR A O 1
ATOM 641 N N . LEU A 1 83 ? -6.232 -14.933 9.715 1.00 87.44 83 LEU A N 1
ATOM 642 C CA . LEU A 1 83 ? -5.059 -14.784 10.573 1.00 87.44 83 LEU A CA 1
ATOM 643 C C . LEU A 1 83 ? -5.399 -15.253 11.985 1.00 87.44 83 LEU A C 1
ATOM 645 O O . LEU A 1 83 ? -6.530 -15.143 12.456 1.00 87.44 83 LEU A O 1
ATOM 649 N N . THR A 1 84 ? -4.381 -15.764 12.663 1.00 84.25 84 THR A N 1
ATOM 650 C CA . THR A 1 84 ? -4.472 -16.260 14.033 1.00 84.25 84 THR A CA 1
ATOM 6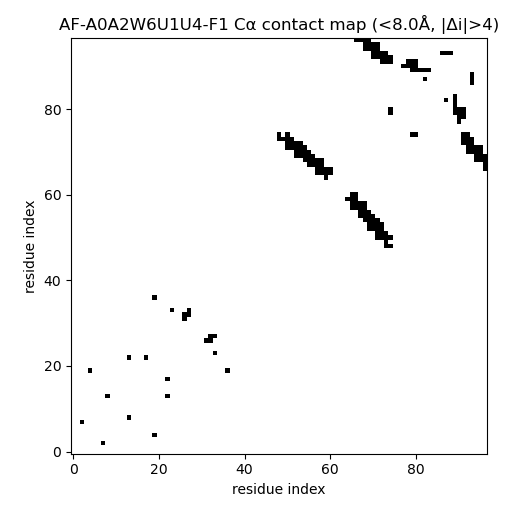51 C C . THR A 1 84 ? -3.330 -15.674 14.843 1.00 84.25 84 THR A C 1
ATOM 653 O O . THR A 1 84 ? -2.201 -15.632 14.355 1.00 84.25 84 THR A O 1
ATOM 656 N N . GLY A 1 85 ? -3.595 -15.255 16.075 1.00 83.81 85 GLY A N 1
ATOM 657 C CA . GLY A 1 85 ? -2.582 -14.673 16.950 1.00 83.81 85 GLY A CA 1
ATOM 658 C C . GLY A 1 85 ? -3.205 -13.911 18.111 1.00 83.81 85 GLY A C 1
ATOM 659 O O . GLY A 1 85 ? -4.414 -13.680 18.137 1.00 83.81 85 GLY A O 1
ATOM 660 N N . GLU A 1 86 ? -2.379 -13.528 19.081 1.00 84.25 86 GLU A N 1
ATOM 661 C CA . GLU A 1 86 ? -2.811 -12.648 20.166 1.00 84.25 86 GLU A CA 1
ATOM 662 C C . GLU A 1 86 ? -3.226 -11.282 19.599 1.00 84.25 86 GLU A C 1
ATOM 664 O O . GLU A 1 86 ? -2.539 -10.723 18.745 1.00 84.25 86 GLU A O 1
ATOM 669 N N . GLY A 1 87 ? -4.377 -10.771 20.041 1.00 81.00 87 GLY A N 1
ATOM 670 C CA . GLY A 1 87 ? -4.930 -9.502 19.561 1.00 81.00 87 GLY A CA 1
ATOM 671 C C . GLY A 1 87 ? -5.599 -9.557 18.183 1.00 81.00 87 GLY A C 1
ATOM 672 O O . GLY A 1 87 ? -6.025 -8.517 17.697 1.00 81.00 87 GLY A O 1
ATOM 673 N N . ILE A 1 88 ? -5.712 -10.739 17.563 1.00 88.31 88 ILE A N 1
ATOM 674 C CA . ILE A 1 88 ? -6.373 -10.928 16.266 1.00 88.31 88 ILE A CA 1
ATOM 675 C C . ILE A 1 88 ? -7.801 -11.443 16.475 1.00 88.31 88 ILE A C 1
ATOM 677 O O . ILE A 1 88 ? -8.013 -12.608 16.810 1.00 88.31 88 ILE A O 1
ATOM 681 N N . GLU A 1 89 ? -8.791 -10.590 16.225 1.00 89.38 89 GLU A N 1
ATOM 682 C CA . GLU A 1 89 ? -10.204 -10.955 16.350 1.00 89.38 89 GLU A CA 1
ATOM 683 C C . GLU A 1 89 ? -10.707 -11.691 15.084 1.00 89.38 89 GLU A C 1
ATOM 685 O O . GLU A 1 89 ? -10.626 -11.119 13.983 1.00 89.38 89 GLU A O 1
ATOM 690 N N . PRO A 1 90 ? -11.282 -12.910 15.190 1.00 90.62 90 PRO A N 1
ATOM 691 C CA . PRO A 1 90 ? -11.758 -13.687 14.035 1.00 90.62 90 PRO A CA 1
ATOM 692 C C . PRO A 1 90 ? -12.876 -13.012 13.236 1.00 90.62 90 PRO A C 1
ATOM 694 O O . PRO A 1 90 ? -13.031 -13.269 12.041 1.00 90.62 90 PRO A O 1
ATOM 697 N N . SER A 1 91 ? -13.640 -12.122 13.881 1.00 92.25 91 SER A N 1
ATOM 698 C CA . SER A 1 91 ? -14.700 -11.330 13.243 1.00 92.25 91 SER A CA 1
ATOM 699 C C . SER A 1 91 ? -14.185 -10.404 12.138 1.00 92.25 91 SER A C 1
ATOM 701 O O . SER A 1 91 ? -14.979 -9.886 11.356 1.00 92.25 91 SER A O 1
ATOM 703 N N . GLY A 1 92 ? -12.870 -10.158 12.100 1.00 92.25 92 GLY A N 1
ATOM 704 C CA . GLY A 1 92 ? -12.267 -9.218 11.170 1.00 92.25 92 GLY A CA 1
ATOM 705 C C . GLY A 1 92 ? -12.398 -7.754 11.591 1.00 92.25 92 GLY A C 1
ATOM 706 O O . GLY A 1 92 ? -12.075 -6.875 10.796 1.00 92.25 92 GLY A O 1
ATOM 707 N N . VAL A 1 93 ? -12.834 -7.475 12.823 1.00 94.69 93 VAL A N 1
ATOM 708 C CA . VAL A 1 93 ? -12.807 -6.138 13.433 1.00 94.69 93 VAL A CA 1
ATOM 709 C C . VAL A 1 93 ? -11.739 -6.103 14.519 1.00 94.69 93 VAL A C 1
ATOM 711 O O . VAL A 1 93 ? -11.848 -6.820 15.504 1.00 94.69 93 VAL A O 1
ATOM 714 N N . GLN A 1 94 ? -10.717 -5.270 14.337 1.00 92.94 94 GLN A N 1
ATOM 715 C CA . GLN A 1 94 ? -9.592 -5.128 15.261 1.00 92.94 94 GLN A CA 1
ATOM 716 C C . GLN A 1 94 ? -9.715 -3.847 16.086 1.00 92.94 94 GLN A C 1
ATOM 718 O O . GLN A 1 94 ? -10.102 -2.802 15.558 1.00 92.94 94 GLN A O 1
ATOM 723 N N . GLY A 1 95 ? -9.349 -3.925 17.364 1.00 91.88 95 GLY A N 1
ATOM 724 C CA . GLY A 1 95 ? -9.115 -2.747 18.196 1.00 91.88 95 GLY A CA 1
ATOM 725 C C . GLY A 1 95 ? -7.723 -2.176 17.924 1.00 91.88 95 GLY A C 1
ATOM 726 O O . GLY A 1 95 ? -6.741 -2.912 17.963 1.00 91.88 95 GLY A O 1
ATOM 727 N N . ILE A 1 96 ? -7.639 -0.878 17.638 1.00 88.81 96 ILE A N 1
ATOM 728 C CA . ILE A 1 96 ? -6.390 -0.149 17.383 1.00 88.81 96 ILE A CA 1
ATOM 729 C C . ILE A 1 96 ? -6.376 1.108 18.262 1.00 88.81 96 ILE A C 1
ATOM 731 O O . ILE A 1 96 ? -7.419 1.733 18.457 1.00 88.81 96 ILE A O 1
ATOM 735 N N . VAL A 1 97 ? -5.205 1.447 18.805 1.00 88.38 97 VAL A N 1
ATOM 736 C CA . VAL A 1 97 ? -4.965 2.576 19.726 1.00 88.38 97 VAL A CA 1
ATOM 737 C C . VAL A 1 97 ? -4.234 3.709 19.019 1.00 88.38 97 VAL A C 1
ATOM 739 O O . VAL A 1 97 ? -3.297 3.384 18.255 1.00 88.38 97 VAL A O 1
#

Foldseek 3Di:
DDDDPVVVVVPDDDDPPDDPVNVQVVCVVVPNDDDDDDDPCVPDDDDDADKDWPDWDWDQDPVRDIDTWTWIARDPQPQFDDDDDPQDDRNRIGIDD

Solvent-accessible surface area (backbone atoms only — not comparable to full-atom values): 6446 Å² total; per-residue (Å²): 140,88,78,59,69,74,62,49,53,76,78,46,96,62,64,92,84,60,50,73,66,58,54,48,55,56,40,40,77,75,72,46,80,87,88,82,89,86,64,83,65,79,79,64,75,80,95,82,69,78,65,47,79,75,45,75,47,78,44,80,44,97,86,77,48,73,48,47,47,25,39,29,32,55,49,64,88,96,38,69,48,88,71,80,57,91,88,52,47,51,72,19,52,35,83,45,114

pLDDT: mean 92.16, std 3.8, range [80.88, 97.94]

Secondary structure (DSSP, 8-state):
----HHHHTTTS---TT--HHHHHHHHHHTT--------TTTT--S-----EEEEEEEEE-TTSPEEEEEEEE-S-TTPPP---STT--TTSEEEE-

Radius of gyration: 21.8 Å; Cα contacts (8 Å, |Δi|>4): 95; chains: 1; bounding box: 42×32×57 Å